Protein AF-A0A2E0S7Z7-F1 (afdb_monomer_lite)

Radius of gyration: 15.2 Å; chains: 1; bounding box: 40×38×44 Å

Structure (mmCIF, N/CA/C/O backbone):
data_AF-A0A2E0S7Z7-F1
#
_entry.id   AF-A0A2E0S7Z7-F1
#
loop_
_atom_site.group_PDB
_atom_site.id
_atom_site.type_symbol
_atom_site.label_atom_id
_atom_site.label_alt_id
_atom_site.label_comp_id
_atom_site.label_asym_id
_atom_site.label_entity_id
_atom_site.label_seq_id
_atom_site.pdbx_PDB_ins_code
_atom_site.Cartn_x
_atom_site.Cartn_y
_atom_site.Cartn_z
_atom_site.occupancy
_atom_site.B_iso_or_equiv
_atom_site.auth_seq_id
_atom_site.auth_comp_id
_atom_site.auth_asym_id
_atom_site.auth_atom_id
_atom_site.pdbx_PDB_model_num
ATOM 1 N N . GLN A 1 1 ? -19.897 5.487 21.371 1.00 51.28 1 GLN A N 1
ATOM 2 C CA . GLN A 1 1 ? -19.643 5.992 20.005 1.00 51.28 1 GLN A CA 1
ATOM 3 C C . GLN A 1 1 ? -19.695 4.803 19.059 1.00 51.28 1 GLN A C 1
ATOM 5 O O . GLN A 1 1 ? -19.060 3.801 19.361 1.00 51.28 1 GLN A O 1
ATOM 10 N N . GLN A 1 2 ? -20.486 4.872 17.987 1.00 66.56 2 GLN A N 1
ATOM 11 C CA . GLN A 1 2 ? -20.463 3.865 16.921 1.00 66.56 2 GLN A CA 1
ATOM 12 C C . GLN A 1 2 ? -19.318 4.238 15.973 1.00 66.56 2 GLN A C 1
ATOM 14 O O . GLN A 1 2 ? -19.378 5.277 15.322 1.00 66.56 2 GLN A O 1
ATOM 19 N N . GLY A 1 3 ? -18.234 3.464 15.992 1.00 74.56 3 GLY A N 1
ATOM 20 C CA . GLY A 1 3 ? -17.118 3.632 15.060 1.00 74.56 3 GLY A CA 1
ATOM 21 C C . GLY A 1 3 ? -17.353 2.853 13.768 1.00 74.56 3 GLY A C 1
ATOM 22 O O . GLY A 1 3 ? -18.178 1.941 13.737 1.00 74.56 3 GLY A O 1
ATOM 23 N N . ILE A 1 4 ? -16.597 3.183 12.720 1.00 79.44 4 ILE A N 1
ATOM 24 C CA . ILE A 1 4 ? -16.558 2.393 11.482 1.00 79.44 4 ILE A CA 1
ATOM 25 C C . ILE A 1 4 ? -16.101 0.978 11.842 1.00 79.44 4 ILE A C 1
ATOM 27 O O . ILE A 1 4 ? -14.998 0.819 12.362 1.00 79.44 4 ILE A O 1
ATOM 31 N N . SER A 1 5 ? -16.938 -0.032 11.611 1.00 90.06 5 SER A N 1
ATOM 32 C CA . SER A 1 5 ? -16.602 -1.436 11.879 1.00 90.06 5 SER A CA 1
ATOM 33 C C . SER A 1 5 ? -15.875 -2.101 10.714 1.00 90.06 5 SER A C 1
ATOM 35 O O . SER A 1 5 ? -15.132 -3.052 10.938 1.00 90.06 5 SER A O 1
ATOM 37 N N . HIS A 1 6 ? -16.092 -1.614 9.488 1.00 94.00 6 HIS A N 1
ATOM 38 C CA . HIS A 1 6 ? -15.611 -2.247 8.265 1.00 94.00 6 HIS A CA 1
ATOM 39 C C . HIS A 1 6 ? -15.550 -1.262 7.087 1.00 94.00 6 HIS A C 1
ATOM 41 O O . HIS A 1 6 ? -16.446 -0.431 6.935 1.00 94.00 6 HIS A O 1
ATOM 47 N N . VAL A 1 7 ? -14.515 -1.385 6.253 1.00 94.69 7 VAL A N 1
ATOM 48 C CA . VAL A 1 7 ? -14.282 -0.647 5.003 1.00 94.69 7 VAL A CA 1
ATOM 49 C C . VAL A 1 7 ? -13.661 -1.603 3.982 1.00 94.69 7 VAL A C 1
ATOM 51 O O . VAL A 1 7 ? -12.624 -2.215 4.242 1.00 94.69 7 VAL A O 1
ATOM 54 N N . ASP A 1 8 ? -14.271 -1.740 2.805 1.00 96.56 8 ASP A N 1
ATOM 55 C CA . ASP A 1 8 ? -13.701 -2.570 1.735 1.00 96.56 8 ASP A CA 1
ATOM 56 C C . ASP A 1 8 ? -12.553 -1.862 1.004 1.00 96.56 8 ASP A C 1
ATOM 58 O O . ASP A 1 8 ? -11.508 -2.470 0.783 1.00 96.56 8 ASP A O 1
ATOM 62 N N . LEU A 1 9 ? -12.732 -0.577 0.689 1.00 96.69 9 LEU A N 1
ATOM 63 C CA . LEU A 1 9 ? -11.746 0.259 0.011 1.00 96.69 9 LEU A CA 1
ATOM 64 C C . LEU A 1 9 ? -11.685 1.646 0.660 1.00 96.69 9 LEU A C 1
ATOM 66 O O . LEU A 1 9 ? -12.723 2.279 0.853 1.00 96.69 9 LEU A O 1
ATOM 70 N N . ALA A 1 10 ? -10.479 2.120 0.962 1.00 96.25 10 ALA A N 1
ATOM 71 C CA . ALA A 1 10 ? -10.213 3.515 1.303 1.00 96.25 10 ALA A CA 1
ATOM 72 C C . ALA A 1 10 ? -9.184 4.096 0.327 1.00 96.25 10 ALA A C 1
ATOM 74 O O . ALA A 1 10 ? -8.147 3.490 0.107 1.00 96.25 10 ALA A O 1
ATOM 75 N N . MET A 1 11 ? -9.452 5.258 -0.252 1.00 96.00 11 MET A N 1
ATOM 76 C CA . MET A 1 11 ? -8.511 5.941 -1.141 1.00 96.00 11 MET A CA 1
ATOM 77 C C . MET A 1 11 ? -8.163 7.281 -0.511 1.00 96.00 11 MET A C 1
ATOM 79 O O . MET A 1 11 ? -9.068 8.018 -0.103 1.00 96.00 11 MET A O 1
ATOM 83 N N . PHE A 1 12 ? -6.873 7.563 -0.382 1.00 92.12 12 PHE A N 1
ATOM 84 C CA . PHE A 1 12 ? -6.369 8.823 0.140 1.00 92.12 12 PHE A CA 1
ATOM 85 C C . PHE A 1 12 ? -5.756 9.618 -1.005 1.00 92.12 12 PHE A C 1
ATOM 87 O O . PHE A 1 12 ? -5.003 9.085 -1.810 1.00 92.12 12 PHE A O 1
ATOM 94 N N . ASP A 1 13 ? -6.142 10.884 -1.073 1.00 88.75 13 ASP A N 1
ATOM 95 C CA . ASP A 1 13 ? -5.587 11.870 -1.989 1.00 88.75 13 ASP A CA 1
ATOM 96 C C . ASP A 1 13 ? -5.495 13.171 -1.197 1.00 88.75 13 ASP A C 1
ATOM 98 O O . ASP A 1 13 ? -6.457 13.939 -1.089 1.00 88.75 13 ASP A O 1
ATOM 102 N N . ALA A 1 14 ? -4.392 13.318 -0.465 1.00 87.50 14 ALA A N 1
ATOM 103 C CA . ALA A 1 14 ? -4.203 14.426 0.457 1.00 87.50 14 ALA A CA 1
ATOM 104 C C . ALA A 1 14 ? -2.948 15.238 0.133 1.00 87.50 14 ALA A C 1
ATOM 106 O O . ALA A 1 14 ? -2.352 15.822 1.038 1.00 87.50 14 ALA A O 1
ATOM 107 N N . GLU A 1 15 ? -2.555 15.305 -1.143 1.00 83.12 15 GLU A N 1
ATOM 108 C CA . GLU A 1 15 ? -1.500 16.202 -1.644 1.00 83.12 15 GLU A CA 1
ATOM 109 C C . GLU A 1 15 ? -0.173 16.057 -0.859 1.00 83.12 15 GLU A C 1
ATOM 111 O O . GLU A 1 15 ? 0.521 17.034 -0.544 1.00 83.12 15 GLU A O 1
ATOM 116 N N . GLY A 1 16 ? 0.165 14.816 -0.483 1.00 79.50 16 GLY A N 1
ATOM 117 C CA . GLY A 1 16 ? 1.358 14.458 0.293 1.00 79.50 16 GLY A CA 1
ATOM 118 C C . GLY A 1 16 ? 1.165 14.315 1.809 1.00 79.50 16 GLY A C 1
ATOM 119 O O . GLY A 1 16 ? 2.145 14.094 2.523 1.00 79.50 16 GLY A O 1
ATOM 120 N N . TRP A 1 17 ? -0.066 14.408 2.320 1.00 88.31 17 TRP A N 1
ATOM 121 C CA . TRP A 1 17 ? -0.393 14.178 3.740 1.00 88.31 17 TRP A CA 1
ATOM 122 C C . TRP A 1 17 ? -0.803 12.736 4.060 1.00 88.31 17 TRP A C 1
ATOM 124 O O . TRP A 1 17 ? -1.100 12.403 5.207 1.00 88.31 17 TRP A O 1
ATOM 134 N N . ASP A 1 18 ? -0.776 11.859 3.071 1.00 91.50 18 ASP A N 1
ATOM 135 C CA . ASP A 1 18 ? -1.227 10.475 3.139 1.00 91.50 18 ASP A CA 1
ATOM 136 C C . ASP A 1 18 ? -0.559 9.673 4.261 1.00 91.50 18 ASP A C 1
ATOM 138 O O . ASP A 1 18 ? -1.231 8.969 5.015 1.00 91.50 18 ASP A O 1
ATOM 142 N N . LEU A 1 19 ? 0.750 9.845 4.478 1.00 90.44 19 LEU A N 1
ATOM 143 C CA . LEU A 1 19 ? 1.441 9.183 5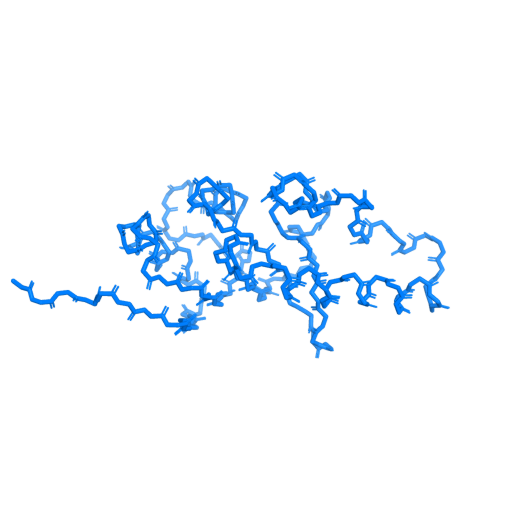.592 1.00 90.44 19 LEU A CA 1
ATOM 144 C C . LEU A 1 19 ? 0.916 9.637 6.967 1.00 90.44 19 LEU A C 1
ATOM 146 O O . LEU A 1 19 ? 0.872 8.835 7.899 1.00 90.44 19 LEU A O 1
ATOM 150 N N . ALA A 1 20 ? 0.471 10.890 7.098 1.00 90.88 20 ALA A N 1
ATOM 151 C CA . ALA A 1 20 ? -0.163 11.386 8.320 1.00 90.88 20 ALA A CA 1
ATOM 152 C C . ALA A 1 20 ? -1.561 10.799 8.519 1.00 90.88 20 ALA A C 1
ATOM 154 O O . ALA A 1 20 ? -1.944 10.485 9.646 1.00 90.88 20 ALA A O 1
ATOM 155 N N . ILE A 1 21 ? -2.304 10.599 7.428 1.00 93.25 21 ILE A N 1
ATOM 156 C CA . ILE A 1 21 ? -3.591 9.900 7.457 1.00 93.25 21 ILE A CA 1
ATOM 157 C C . ILE A 1 21 ? -3.380 8.457 7.924 1.00 93.25 21 ILE A C 1
ATOM 159 O O . ILE A 1 21 ? -4.049 8.013 8.856 1.00 93.25 21 ILE A O 1
ATOM 163 N N . LEU A 1 22 ? -2.393 7.746 7.369 1.00 93.69 22 LEU A N 1
ATOM 164 C CA . LEU A 1 22 ? -2.040 6.388 7.798 1.00 93.69 22 LEU A CA 1
ATOM 165 C C . LEU A 1 22 ? -1.602 6.326 9.271 1.00 93.69 22 LEU A C 1
ATOM 167 O O . LEU A 1 22 ? -1.880 5.347 9.974 1.00 93.69 22 LEU A O 1
ATOM 171 N N . ASP A 1 23 ? -0.914 7.354 9.770 1.00 92.62 23 ASP A N 1
ATOM 172 C CA . ASP A 1 23 ? -0.597 7.490 11.194 1.00 92.62 23 ASP A CA 1
ATOM 173 C C . ASP A 1 23 ? -1.855 7.664 12.052 1.00 92.62 23 ASP A C 1
ATOM 175 O O . ASP A 1 23 ? -2.101 6.857 12.951 1.00 92.62 23 ASP A O 1
ATOM 179 N N . GLY A 1 24 ? -2.728 8.611 11.701 1.00 93.19 24 GLY A N 1
ATOM 180 C CA . GLY A 1 24 ? -4.009 8.820 12.381 1.00 93.19 24 GLY A CA 1
ATOM 181 C C . GLY A 1 24 ? -4.936 7.598 12.337 1.00 93.19 24 GLY A C 1
ATOM 182 O O . GLY A 1 24 ? -5.692 7.347 13.276 1.00 93.19 24 GLY A O 1
ATOM 183 N N . MET A 1 25 ? -4.836 6.780 11.289 1.00 94.25 25 MET A N 1
ATOM 184 C CA . MET A 1 25 ? -5.604 5.547 11.113 1.00 94.25 25 MET A CA 1
ATOM 185 C C . MET A 1 25 ? -5.006 4.327 11.825 1.00 94.25 25 MET A C 1
ATOM 187 O O . MET A 1 25 ? -5.468 3.209 11.594 1.00 94.25 25 MET A O 1
ATOM 191 N N . ASN A 1 26 ? -4.018 4.495 12.713 1.00 93.00 26 ASN A N 1
ATOM 192 C CA . ASN A 1 26 ? -3.309 3.369 13.324 1.00 93.00 26 ASN A CA 1
ATOM 193 C C . ASN A 1 26 ? -4.219 2.304 13.938 1.00 93.00 26 ASN A C 1
ATOM 195 O O . ASN A 1 26 ? -4.037 1.124 13.653 1.00 93.00 26 ASN A O 1
ATOM 199 N N . ASN A 1 27 ? -5.204 2.707 14.739 1.00 95.12 27 ASN A N 1
ATOM 200 C CA . ASN A 1 27 ? -6.103 1.751 15.386 1.00 95.12 27 ASN A CA 1
ATOM 201 C C . ASN A 1 27 ? -7.009 1.064 14.358 1.00 95.12 27 ASN A C 1
ATOM 203 O O . ASN A 1 27 ? -7.155 -0.151 14.385 1.00 95.12 27 ASN A O 1
ATOM 207 N N . THR A 1 28 ? -7.544 1.815 13.392 1.00 95.69 28 THR A N 1
ATOM 208 C CA . THR A 1 28 ? -8.377 1.271 12.309 1.00 95.69 28 THR A CA 1
ATOM 209 C C . THR A 1 28 ? -7.627 0.215 11.491 1.00 95.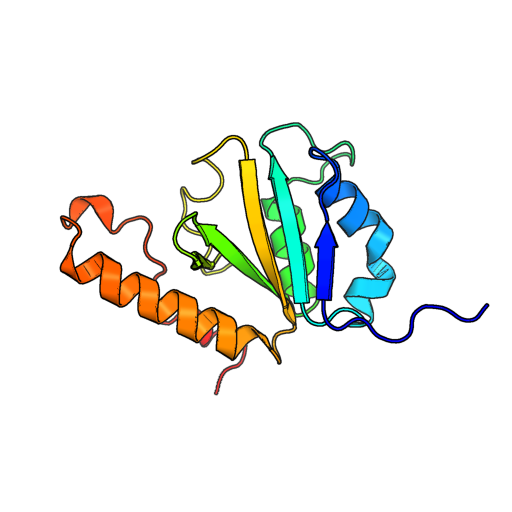69 28 THR A C 1
ATOM 211 O O . THR A 1 28 ? -8.173 -0.852 11.208 1.00 95.69 28 THR A O 1
ATOM 214 N N . LEU A 1 29 ? -6.367 0.492 11.139 1.00 95.88 29 LEU A N 1
ATOM 215 C CA . LEU A 1 29 ? -5.519 -0.422 10.376 1.00 95.88 29 LEU A CA 1
ATOM 216 C C . LEU A 1 29 ? -5.087 -1.631 11.213 1.00 95.88 29 LEU A C 1
ATOM 218 O O . LEU A 1 29 ? -5.136 -2.751 10.707 1.00 95.88 29 LEU A O 1
ATOM 222 N N . ALA A 1 30 ? -4.715 -1.428 12.482 1.00 96.12 30 ALA A N 1
ATOM 223 C CA . ALA A 1 30 ? -4.309 -2.500 13.394 1.00 96.12 30 ALA A CA 1
ATOM 224 C C . ALA A 1 30 ? -5.451 -3.463 13.730 1.00 96.12 30 ALA A C 1
ATOM 226 O O . ALA A 1 30 ? -5.237 -4.663 13.876 1.00 96.12 30 ALA A O 1
ATOM 227 N N . GLU A 1 31 ? -6.675 -2.952 13.783 1.00 95.88 31 GLU A N 1
ATOM 228 C CA . GLU A 1 31 ? -7.885 -3.755 13.925 1.00 95.88 31 GLU A CA 1
ATOM 229 C C . GLU A 1 31 ? -8.369 -4.363 12.598 1.00 95.88 31 GLU A C 1
ATOM 231 O O . GLU A 1 31 ? -9.436 -4.971 12.556 1.00 95.88 31 GLU A O 1
ATOM 236 N N . ARG A 1 32 ? -7.592 -4.217 11.513 1.00 95.56 32 ARG A N 1
ATOM 237 C CA . ARG A 1 32 ? -7.860 -4.806 10.189 1.00 95.56 32 ARG A CA 1
ATOM 238 C C . ARG A 1 32 ? -9.239 -4.429 9.633 1.00 95.56 32 ARG A C 1
ATOM 240 O O . ARG A 1 32 ? -9.874 -5.218 8.939 1.00 95.56 32 ARG A O 1
ATOM 247 N N . ARG A 1 33 ? -9.710 -3.212 9.931 1.00 96.06 33 ARG A N 1
ATOM 248 C CA . ARG A 1 33 ? -11.040 -2.732 9.515 1.00 96.06 33 ARG A CA 1
ATOM 249 C C . ARG A 1 33 ? -11.089 -2.270 8.057 1.00 96.06 33 ARG A C 1
ATOM 251 O O . ARG A 1 33 ? -12.179 -2.039 7.553 1.00 96.06 33 ARG A O 1
ATOM 258 N N . VAL A 1 34 ? -9.941 -2.108 7.397 1.00 97.38 34 VAL A N 1
ATOM 259 C CA . VAL A 1 34 ? -9.828 -1.694 5.990 1.00 97.38 34 VAL A CA 1
ATOM 260 C C . VAL A 1 34 ? -9.217 -2.846 5.202 1.00 97.38 34 VAL A C 1
ATOM 262 O O . VAL A 1 34 ? -8.116 -3.275 5.527 1.00 97.38 34 VAL A O 1
ATOM 265 N N . LYS A 1 35 ? -9.909 -3.377 4.189 1.00 97.19 35 LYS A N 1
ATOM 266 C CA . LYS A 1 35 ? -9.382 -4.508 3.398 1.00 97.19 35 LYS A CA 1
ATOM 267 C C . LYS A 1 35 ? -8.330 -4.074 2.394 1.00 97.19 35 LYS A C 1
ATOM 269 O O . LYS A 1 35 ? -7.283 -4.710 2.306 1.00 97.19 35 LYS A O 1
ATOM 274 N N . VAL A 1 36 ? -8.632 -3.021 1.644 1.00 97.50 36 VAL A N 1
ATOM 275 C CA . VAL A 1 36 ? -7.755 -2.437 0.634 1.00 97.50 36 VAL A CA 1
ATOM 276 C C . VAL A 1 36 ? -7.710 -0.938 0.861 1.00 97.50 36 VAL A C 1
ATOM 278 O O . VAL A 1 36 ? -8.733 -0.320 1.161 1.00 97.50 36 VAL A O 1
ATOM 281 N N . PHE A 1 37 ? -6.536 -0.344 0.724 1.00 97.44 37 PHE A N 1
ATOM 282 C CA . PHE A 1 37 ? -6.437 1.096 0.616 1.00 97.44 37 PHE A CA 1
ATOM 283 C C . PHE A 1 37 ? -5.359 1.528 -0.357 1.00 97.44 37 PHE A C 1
ATOM 285 O O . PHE A 1 37 ? -4.377 0.819 -0.564 1.00 97.44 37 PHE A O 1
ATOM 292 N N . GLU A 1 38 ? -5.563 2.701 -0.928 1.00 96.69 38 GLU A N 1
ATOM 293 C CA . GLU A 1 38 ? -4.638 3.357 -1.836 1.00 96.69 38 GLU A CA 1
ATOM 294 C C . GLU A 1 38 ? -4.204 4.691 -1.238 1.00 96.69 38 GLU A C 1
ATOM 296 O O . GLU A 1 38 ? -4.999 5.366 -0.576 1.00 96.69 38 GLU A O 1
ATOM 301 N N . PHE A 1 39 ? -2.933 5.031 -1.418 1.00 94.44 39 PHE A N 1
ATOM 302 C CA . PHE A 1 39 ? -2.366 6.283 -0.946 1.00 94.44 39 PHE A CA 1
ATOM 303 C C . PHE A 1 39 ? -1.200 6.725 -1.819 1.00 94.44 39 PHE A C 1
ATOM 305 O O . PHE A 1 39 ? -0.478 5.900 -2.384 1.00 94.44 39 PHE A O 1
ATOM 312 N N . GLU A 1 40 ? -0.973 8.027 -1.869 1.00 90.12 40 GLU A N 1
ATOM 313 C CA . GLU A 1 40 ? 0.157 8.610 -2.566 1.00 90.12 40 GLU A CA 1
ATOM 314 C C . GLU A 1 40 ? 1.359 8.749 -1.621 1.00 90.12 40 GLU A C 1
ATOM 316 O O . GLU A 1 40 ? 1.293 9.324 -0.531 1.00 90.12 40 GLU A O 1
ATOM 321 N N . SER A 1 41 ? 2.515 8.246 -2.043 1.00 84.19 41 SER A N 1
ATOM 322 C CA . SER A 1 41 ? 3.791 8.601 -1.439 1.00 84.19 41 SER A CA 1
ATOM 323 C C . SER A 1 41 ? 4.445 9.700 -2.252 1.00 84.19 41 SER A C 1
ATOM 325 O O . SER A 1 41 ? 4.700 9.533 -3.444 1.00 84.19 41 SER A O 1
ATOM 327 N N . THR A 1 42 ? 4.839 10.775 -1.576 1.00 77.94 42 THR A N 1
ATOM 328 C CA . THR A 1 42 ? 5.637 11.836 -2.190 1.00 77.94 42 THR A CA 1
ATOM 329 C C . THR A 1 42 ? 7.036 11.880 -1.587 1.00 77.94 42 THR A C 1
ATOM 331 O O . THR A 1 42 ? 7.250 11.465 -0.448 1.00 77.94 42 THR A O 1
ATOM 334 N N . ALA A 1 43 ? 8.005 12.403 -2.338 1.00 64.62 43 ALA A N 1
ATOM 335 C CA . ALA A 1 43 ? 9.348 12.678 -1.821 1.00 64.62 43 ALA A CA 1
ATOM 336 C C . ALA A 1 43 ? 9.376 13.857 -0.825 1.00 64.62 43 ALA A C 1
ATOM 338 O O . ALA A 1 43 ? 10.416 14.141 -0.224 1.00 64.62 43 ALA A O 1
ATOM 339 N N . LYS A 1 44 ? 8.252 14.571 -0.653 1.00 66.19 44 LYS A N 1
ATOM 340 C CA . LYS A 1 44 ? 8.140 15.639 0.342 1.00 66.19 44 LYS A CA 1
ATOM 341 C C . LYS A 1 44 ? 8.236 15.029 1.738 1.00 66.19 44 LYS A C 1
ATOM 343 O O . LYS A 1 44 ? 7.787 13.914 1.993 1.00 66.19 44 LYS A O 1
ATOM 348 N N . LEU A 1 45 ? 8.847 15.779 2.653 1.00 60.78 45 LEU A N 1
ATOM 349 C CA . LEU A 1 45 ? 8.951 15.372 4.049 1.00 60.78 45 LEU A CA 1
ATOM 350 C C . LEU A 1 45 ? 7.548 15.115 4.600 1.00 60.78 45 LEU A C 1
ATOM 352 O O . LEU A 1 45 ? 6.699 16.006 4.568 1.00 60.78 45 LEU A O 1
ATOM 356 N N . SER A 1 46 ? 7.335 13.910 5.129 1.00 71.06 46 SER A N 1
ATOM 357 C CA . SER A 1 46 ? 6.139 13.618 5.907 1.00 71.06 46 SER A CA 1
ATOM 358 C C . SER A 1 46 ? 6.013 14.648 7.030 1.00 71.06 46 SER A C 1
ATOM 360 O O . SER A 1 46 ? 6.998 14.913 7.731 1.00 71.06 46 SER A O 1
ATOM 362 N N . PRO A 1 47 ? 4.817 15.208 7.256 1.00 76.31 47 PRO A N 1
ATOM 363 C CA . PRO A 1 47 ? 4.579 16.100 8.385 1.00 76.31 47 PRO A CA 1
ATOM 364 C C . PRO A 1 47 ? 4.667 15.353 9.727 1.00 76.31 47 PRO A C 1
ATOM 366 O O . PRO A 1 47 ? 4.718 15.989 10.778 1.00 76.31 47 PRO A O 1
ATOM 369 N N . VAL A 1 48 ? 4.701 14.013 9.712 1.00 79.44 48 VAL A N 1
ATOM 370 C CA . VAL A 1 48 ? 4.892 13.173 10.897 1.00 79.44 48 VAL A CA 1
ATOM 371 C C . VAL A 1 48 ? 6.393 12.962 11.147 1.00 79.44 48 VAL A C 1
ATOM 373 O O . VAL A 1 48 ? 7.067 12.312 10.338 1.00 79.44 48 VAL A O 1
ATOM 376 N N . PRO A 1 49 ? 6.946 13.452 12.276 1.00 81.56 49 PRO A N 1
ATOM 377 C CA . PRO A 1 49 ? 8.370 13.335 12.572 1.00 81.56 49 PRO A CA 1
ATOM 378 C C . PRO A 1 49 ? 8.874 11.888 12.541 1.00 81.56 49 PRO A C 1
ATOM 380 O O . PRO A 1 49 ? 8.409 11.021 13.280 1.00 81.56 49 PRO A O 1
ATOM 383 N N . GLY A 1 50 ? 9.873 11.635 11.694 1.00 81.94 50 GLY A N 1
ATOM 384 C CA . GLY A 1 50 ? 10.512 10.326 11.572 1.00 81.94 50 GLY A CA 1
ATOM 385 C C . GLY A 1 50 ? 9.663 9.260 10.877 1.00 81.94 50 GLY A C 1
ATOM 386 O O . GLY A 1 50 ? 10.015 8.087 10.968 1.00 81.94 50 GLY A O 1
ATOM 387 N N . MET A 1 51 ? 8.564 9.616 10.212 1.00 82.69 51 MET A N 1
ATOM 388 C CA . MET A 1 51 ? 7.826 8.693 9.352 1.00 82.69 51 MET A CA 1
ATOM 389 C C . MET A 1 51 ? 8.212 8.923 7.892 1.00 82.69 51 MET A C 1
ATOM 391 O O . MET A 1 51 ? 7.798 9.903 7.291 1.00 82.69 51 MET A O 1
ATOM 395 N N . ASP A 1 52 ? 8.997 8.014 7.324 1.00 85.94 52 ASP A N 1
ATOM 396 C CA . ASP A 1 52 ? 9.240 7.929 5.883 1.00 85.94 52 ASP A CA 1
ATOM 397 C C . ASP A 1 52 ? 8.443 6.764 5.271 1.00 85.94 52 ASP A C 1
ATOM 399 O O . ASP A 1 52 ? 7.821 5.966 5.987 1.00 85.94 52 ASP A O 1
ATOM 403 N N . LEU A 1 53 ? 8.451 6.671 3.937 1.00 86.06 53 LEU A N 1
ATOM 404 C CA . LEU A 1 53 ? 7.762 5.606 3.211 1.00 86.06 53 LEU A CA 1
ATOM 405 C C . LEU A 1 53 ? 8.235 4.214 3.654 1.00 86.06 53 LEU A C 1
ATOM 407 O O . LEU A 1 53 ? 7.409 3.331 3.873 1.00 86.06 53 LEU A O 1
ATOM 411 N N . GLU A 1 54 ? 9.545 4.002 3.823 1.00 84.69 54 GLU A N 1
ATOM 412 C CA . GLU A 1 54 ? 10.077 2.697 4.234 1.00 84.69 54 GLU A CA 1
ATOM 413 C C . GLU A 1 54 ? 9.509 2.283 5.597 1.00 84.69 54 GLU A C 1
ATOM 415 O O . GLU A 1 54 ? 9.029 1.159 5.772 1.00 84.69 54 GLU A O 1
ATOM 420 N N . ARG A 1 55 ? 9.506 3.196 6.569 1.00 86.69 55 ARG A N 1
ATOM 421 C CA . ARG A 1 55 ? 8.979 2.953 7.909 1.00 86.69 55 ARG A CA 1
ATOM 422 C C . ARG A 1 55 ? 7.467 2.740 7.892 1.00 86.69 55 ARG A C 1
ATOM 424 O O . ARG A 1 55 ? 6.990 1.864 8.620 1.00 86.69 55 ARG A O 1
ATOM 431 N N . ALA A 1 56 ? 6.729 3.482 7.067 1.00 90.25 56 ALA A N 1
ATOM 432 C CA . ALA A 1 56 ? 5.298 3.270 6.864 1.00 90.25 56 ALA A CA 1
ATOM 433 C C . ALA A 1 56 ? 5.026 1.867 6.295 1.00 90.25 56 ALA A C 1
ATOM 435 O O . ALA A 1 56 ? 4.264 1.105 6.887 1.00 90.25 56 ALA A O 1
ATOM 436 N N . LEU A 1 57 ? 5.733 1.467 5.237 1.00 90.31 57 LEU A N 1
ATOM 437 C CA . LEU A 1 57 ? 5.610 0.144 4.617 1.00 90.31 57 LEU A CA 1
ATOM 438 C C . LEU A 1 57 ? 5.985 -0.994 5.572 1.00 90.31 57 LEU A C 1
ATOM 440 O O . LEU A 1 57 ? 5.285 -2.005 5.631 1.00 90.31 57 LEU A O 1
ATOM 444 N N . MET A 1 58 ? 7.040 -0.832 6.376 1.00 88.44 58 MET A N 1
ATOM 445 C CA . MET A 1 58 ? 7.382 -1.804 7.422 1.00 88.44 58 MET A CA 1
ATOM 446 C C . MET A 1 58 ? 6.291 -1.909 8.491 1.00 88.44 58 MET A C 1
ATOM 448 O O . MET A 1 58 ? 6.011 -3.000 8.988 1.00 88.44 58 MET A O 1
ATOM 452 N N . ARG A 1 59 ? 5.678 -0.785 8.883 1.00 91.62 59 ARG A N 1
ATOM 453 C CA . ARG A 1 59 ? 4.560 -0.788 9.832 1.00 91.62 59 ARG A CA 1
ATOM 454 C C . ARG A 1 59 ? 3.355 -1.513 9.240 1.00 91.62 59 ARG A C 1
ATOM 456 O O . ARG A 1 59 ? 2.843 -2.404 9.906 1.00 91.62 59 ARG A O 1
ATOM 463 N N . LEU A 1 60 ? 2.956 -1.191 8.014 1.00 94.06 60 LEU A N 1
ATOM 464 C CA . LEU A 1 60 ? 1.840 -1.838 7.320 1.00 94.06 60 LEU A CA 1
ATOM 465 C C . LEU A 1 60 ? 2.058 -3.347 7.163 1.00 94.06 60 LEU A C 1
ATOM 467 O O . LEU A 1 60 ? 1.161 -4.127 7.477 1.00 94.06 60 LEU A O 1
ATOM 471 N N . HIS A 1 61 ? 3.277 -3.765 6.815 1.00 91.44 61 HIS A N 1
ATOM 472 C CA . HIS A 1 61 ? 3.654 -5.177 6.783 1.00 91.44 61 HIS A CA 1
ATOM 473 C C . HIS A 1 61 ? 3.419 -5.875 8.131 1.00 91.44 61 HIS A C 1
ATOM 475 O O . HIS A 1 61 ? 2.774 -6.919 8.184 1.00 91.44 61 HIS A O 1
ATOM 481 N N . ARG A 1 62 ? 3.853 -5.269 9.246 1.00 91.69 62 ARG A N 1
ATOM 482 C CA . ARG A 1 62 ? 3.608 -5.817 10.596 1.00 91.69 62 ARG A CA 1
ATOM 483 C C . ARG A 1 62 ? 2.129 -5.872 10.980 1.00 91.69 62 ARG A C 1
ATOM 485 O O . ARG A 1 62 ? 1.767 -6.683 11.823 1.00 91.69 62 ARG A O 1
ATOM 492 N N . LEU A 1 63 ? 1.293 -5.018 10.392 1.00 94.44 63 LEU A N 1
ATOM 493 C CA . LEU A 1 63 ? -0.159 -5.031 10.588 1.00 94.44 63 LEU A CA 1
ATOM 494 C C . LEU A 1 63 ? -0.878 -6.049 9.682 1.00 94.44 63 LEU A C 1
ATOM 496 O O . LEU A 1 63 ? -2.102 -6.142 9.732 1.00 94.44 63 LEU A O 1
ATOM 500 N N . GLY A 1 64 ? -0.144 -6.818 8.870 1.00 93.56 64 GLY A N 1
ATOM 501 C CA . GLY A 1 64 ? -0.718 -7.820 7.974 1.00 93.56 64 GLY A CA 1
ATOM 502 C C . GLY A 1 64 ? -1.220 -7.243 6.653 1.00 93.56 64 GLY A C 1
ATOM 503 O O . GLY A 1 64 ? -2.188 -7.761 6.100 1.00 93.56 64 GLY A O 1
ATOM 504 N N . TYR A 1 65 ? -0.585 -6.181 6.151 1.00 94.69 65 TYR A N 1
ATOM 505 C CA . TYR A 1 65 ? -0.826 -5.659 4.806 1.00 94.69 65 TYR A CA 1
ATOM 506 C C . TYR A 1 65 ? 0.360 -5.947 3.883 1.00 94.69 65 TYR A C 1
ATOM 508 O O . TYR A 1 65 ? 1.520 -5.770 4.259 1.00 94.69 65 TYR A O 1
ATOM 516 N N . ALA A 1 66 ? 0.063 -6.351 2.654 1.00 93.12 66 ALA A N 1
ATOM 517 C CA . ALA A 1 66 ? 1.010 -6.359 1.548 1.00 93.12 66 ALA A CA 1
ATOM 518 C C . ALA A 1 66 ? 0.740 -5.132 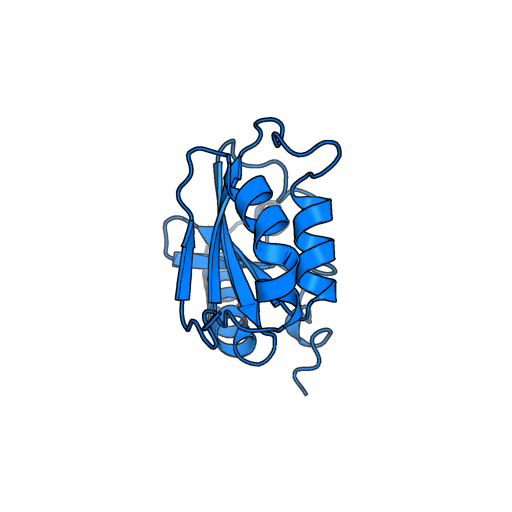0.675 1.00 93.12 66 ALA A C 1
ATOM 520 O O . ALA A 1 66 ? -0.408 -4.878 0.310 1.00 93.12 66 ALA A O 1
ATOM 521 N N . CYS A 1 67 ? 1.786 -4.374 0.361 1.00 93.25 67 CYS A N 1
ATOM 522 C CA . CYS A 1 67 ? 1.692 -3.152 -0.426 1.00 93.25 67 CYS A CA 1
ATOM 523 C C . CYS A 1 67 ? 2.422 -3.287 -1.757 1.00 93.25 67 CYS A C 1
ATOM 525 O O . CYS A 1 67 ? 3.437 -3.985 -1.852 1.00 93.25 67 CYS A O 1
ATOM 527 N N . PHE A 1 68 ? 1.928 -2.561 -2.752 1.00 92.06 68 PHE A N 1
ATOM 528 C CA . PHE A 1 68 ? 2.402 -2.568 -4.123 1.00 92.06 68 PHE A CA 1
ATOM 529 C C . PHE A 1 68 ? 2.449 -1.138 -4.657 1.00 92.06 68 PHE A C 1
ATOM 531 O O . PHE A 1 68 ? 1.527 -0.369 -4.411 1.00 92.06 68 PHE A O 1
ATOM 538 N N . PHE A 1 69 ? 3.502 -0.791 -5.389 1.00 89.62 69 PHE A N 1
ATOM 539 C CA . PHE A 1 69 ? 3.529 0.383 -6.250 1.00 89.62 69 PHE A CA 1
ATOM 540 C C . PHE A 1 69 ? 2.608 0.161 -7.436 1.00 89.62 69 PHE A C 1
ATOM 542 O O . PHE A 1 69 ? 2.665 -0.903 -8.055 1.00 89.62 69 PHE A O 1
ATOM 549 N N . GLU A 1 70 ? 1.817 1.170 -7.759 1.00 89.06 70 GLU A N 1
ATOM 550 C CA . GLU A 1 70 ? 0.995 1.207 -8.958 1.00 89.06 70 GLU A CA 1
ATOM 551 C C . GLU A 1 70 ? 1.687 2.015 -10.061 1.00 89.06 70 GLU A C 1
ATOM 553 O O . GLU A 1 70 ? 2.259 3.079 -9.824 1.00 89.06 70 GLU A O 1
ATOM 558 N N . TYR A 1 71 ? 1.644 1.489 -11.283 1.00 83.00 71 TYR A N 1
ATOM 559 C CA . TYR A 1 71 ? 2.134 2.156 -12.484 1.00 83.00 71 TYR A CA 1
ATOM 560 C C . TYR A 1 71 ? 0.978 2.581 -13.392 1.00 83.00 71 TYR A C 1
ATOM 562 O O . TYR A 1 71 ? -0.075 1.951 -13.412 1.00 83.00 71 TYR A O 1
ATOM 570 N N . ASP A 1 72 ? 1.230 3.576 -14.248 1.00 80.31 72 ASP A N 1
ATOM 571 C CA . ASP A 1 72 ? 0.248 4.198 -15.158 1.00 80.31 72 ASP A CA 1
ATOM 572 C C . ASP A 1 72 ? -0.483 3.214 -16.102 1.00 80.31 72 ASP A C 1
ATOM 574 O O . ASP A 1 72 ? -1.521 3.533 -16.675 1.00 80.31 72 ASP A O 1
ATOM 578 N N . ASN A 1 73 ? 0.061 2.011 -16.302 1.00 79.38 73 ASN A N 1
ATOM 579 C CA . ASN A 1 73 ? -0.530 0.946 -17.116 1.00 79.38 73 ASN A CA 1
ATOM 580 C C . ASN A 1 73 ? -1.352 -0.073 -16.299 1.00 79.38 73 ASN A C 1
ATOM 582 O O . ASN A 1 73 ? -1.679 -1.138 -16.824 1.00 79.38 73 ASN A O 1
ATOM 586 N N . GLY A 1 74 ? -1.644 0.219 -15.028 1.00 83.31 74 GLY A N 1
ATOM 587 C CA . GLY A 1 74 ? -2.326 -0.682 -14.096 1.00 83.31 74 GLY A CA 1
ATOM 588 C C . GLY A 1 74 ? -1.444 -1.818 -13.576 1.00 83.31 74 GLY A C 1
ATOM 589 O O . GLY A 1 74 ? -1.947 -2.750 -12.946 1.00 83.31 74 GLY A O 1
ATOM 590 N N . CYS A 1 75 ? -0.135 -1.783 -13.850 1.00 85.62 75 CYS A N 1
ATOM 591 C CA . CYS A 1 75 ? 0.780 -2.765 -13.294 1.00 85.62 75 CYS A CA 1
ATOM 592 C C . CYS A 1 75 ? 1.100 -2.496 -11.837 1.00 85.62 75 CYS A C 1
ATOM 594 O O . CYS A 1 75 ? 1.193 -1.350 -11.408 1.00 85.62 75 CYS A O 1
ATOM 596 N N . LEU A 1 76 ? 1.357 -3.583 -11.114 1.00 87.81 76 LEU A N 1
ATOM 597 C CA . LEU A 1 76 ? 1.746 -3.546 -9.717 1.00 87.81 76 LEU A CA 1
ATOM 598 C C . LEU A 1 76 ? 3.157 -4.099 -9.532 1.00 87.81 76 LEU A C 1
ATOM 600 O O . LEU A 1 76 ? 3.514 -5.105 -10.143 1.00 87.81 76 LEU A O 1
ATOM 604 N N . ALA A 1 77 ? 3.950 -3.468 -8.669 1.00 84.50 77 ALA A N 1
ATOM 605 C CA . ALA A 1 77 ? 5.204 -4.033 -8.174 1.00 84.50 77 ALA A CA 1
ATOM 606 C C . ALA A 1 77 ? 5.214 -4.062 -6.644 1.00 84.50 77 ALA A C 1
ATOM 608 O O . ALA A 1 77 ? 4.790 -3.097 -6.022 1.00 84.50 77 ALA A O 1
ATOM 609 N N . PRO A 1 78 ? 5.738 -5.109 -5.996 1.00 87.06 78 PRO A N 1
ATOM 610 C CA . PRO A 1 78 ? 5.794 -5.188 -4.542 1.00 87.06 78 PRO A CA 1
ATOM 611 C C . PRO A 1 78 ? 6.557 -4.013 -3.921 1.00 87.06 78 PRO A C 1
ATOM 613 O O . PRO A 1 78 ? 7.678 -3.702 -4.318 1.00 87.06 78 PRO A O 1
ATOM 616 N N . ALA A 1 79 ? 5.963 -3.396 -2.905 1.00 86.81 79 ALA A N 1
ATOM 617 C CA . ALA A 1 79 ? 6.559 -2.316 -2.122 1.00 86.81 79 ALA A CA 1
ATOM 618 C C . ALA A 1 79 ? 6.966 -2.776 -0.710 1.00 86.81 79 ALA A C 1
ATOM 620 O O . ALA A 1 79 ? 7.806 -2.163 -0.059 1.00 86.81 79 ALA A O 1
ATOM 621 N N . SER A 1 80 ? 6.408 -3.875 -0.204 1.00 77.62 80 SER A N 1
ATOM 622 C CA . SER A 1 80 ? 6.753 -4.397 1.124 1.00 77.62 80 SER A CA 1
ATOM 623 C C . SER A 1 80 ? 8.021 -5.263 1.099 1.00 77.62 80 SER A C 1
ATOM 625 O O . SER A 1 80 ? 8.277 -6.000 0.145 1.00 77.62 80 SER A O 1
ATOM 627 N N . LYS A 1 81 ? 8.821 -5.227 2.178 1.00 70.00 81 LYS A N 1
ATOM 628 C CA . LYS A 1 81 ? 9.915 -6.199 2.386 1.00 70.00 81 LYS A CA 1
ATOM 629 C C . LYS A 1 81 ? 9.359 -7.639 2.430 1.00 70.00 81 LYS A C 1
ATOM 631 O O . LYS A 1 81 ? 8.223 -7.813 2.867 1.00 70.00 81 LYS A O 1
ATOM 636 N N . PRO A 1 82 ? 10.139 -8.647 1.987 1.00 67.88 82 PRO A N 1
ATOM 637 C CA . PRO A 1 82 ? 11.528 -8.561 1.501 1.00 67.88 82 PRO A CA 1
ATOM 638 C C . PRO A 1 82 ? 11.664 -8.078 0.045 1.00 67.88 82 PRO A C 1
ATOM 640 O O . PRO A 1 82 ? 12.766 -8.043 -0.498 1.00 67.88 82 PRO A O 1
ATOM 643 N N . CYS A 1 83 ? 10.556 -7.693 -0.580 1.00 71.81 83 CYS A N 1
ATOM 644 C CA . CYS A 1 83 ? 10.433 -7.547 -2.025 1.00 71.81 83 CYS A CA 1
ATOM 645 C C . CYS A 1 83 ? 10.536 -6.122 -2.537 1.00 71.81 83 CYS A C 1
ATOM 647 O O . CYS A 1 83 ? 10.494 -5.931 -3.748 1.00 71.81 83 CYS A O 1
ATOM 649 N N . LEU A 1 84 ? 10.718 -5.155 -1.634 1.00 70.00 84 LEU A N 1
ATOM 650 C CA . LEU A 1 84 ? 11.009 -3.771 -1.974 1.00 70.00 84 LEU A CA 1
ATOM 651 C C . LEU A 1 84 ? 12.256 -3.723 -2.880 1.00 70.00 84 LEU A C 1
ATOM 653 O O . LEU A 1 84 ? 13.352 -4.064 -2.415 1.00 70.00 84 LEU A O 1
ATOM 657 N N . PRO A 1 85 ? 12.129 -3.316 -4.157 1.00 64.25 85 PRO A N 1
ATOM 658 C CA . PRO A 1 85 ? 13.282 -3.197 -5.031 1.00 64.25 85 PRO A CA 1
ATOM 659 C C . PRO A 1 85 ? 14.255 -2.164 -4.443 1.00 64.25 85 PRO A C 1
ATOM 661 O O . PRO A 1 85 ? 13.801 -1.105 -4.000 1.00 64.25 85 PRO A O 1
ATOM 664 N N . PRO A 1 86 ? 15.581 -2.402 -4.472 1.00 58.81 86 PRO A N 1
ATOM 665 C CA . PRO A 1 86 ? 16.577 -1.505 -3.870 1.00 58.81 86 PRO A CA 1
ATOM 666 C C . PRO A 1 86 ? 16.487 -0.046 -4.343 1.00 58.81 86 PRO A C 1
ATOM 668 O O . PRO A 1 86 ? 16.967 0.858 -3.666 1.00 58.81 86 PRO A O 1
ATOM 671 N N . HIS A 1 87 ? 15.873 0.179 -5.506 1.00 56.12 87 HIS A N 1
ATOM 672 C CA . HIS A 1 87 ? 15.732 1.483 -6.141 1.00 56.12 87 HIS A CA 1
ATOM 673 C C . HIS A 1 87 ? 14.281 1.998 -6.200 1.00 56.12 87 HIS A C 1
ATOM 675 O O . HIS A 1 87 ? 14.062 3.114 -6.665 1.00 56.12 87 HIS A O 1
ATOM 681 N N . ALA A 1 88 ? 13.282 1.227 -5.750 1.00 55.62 88 ALA A N 1
ATOM 682 C CA . ALA A 1 88 ? 11.872 1.598 -5.924 1.00 55.62 88 ALA A CA 1
ATOM 683 C C . ALA A 1 88 ? 11.465 2.836 -5.115 1.00 55.62 88 ALA A C 1
ATOM 685 O O . ALA A 1 88 ? 10.628 3.611 -5.563 1.00 55.62 88 ALA A O 1
ATOM 686 N N . ALA A 1 89 ? 12.119 3.078 -3.978 1.00 50.19 89 ALA A N 1
ATOM 687 C CA . ALA A 1 89 ? 11.877 4.261 -3.157 1.00 50.19 89 ALA A CA 1
ATOM 688 C C . ALA A 1 89 ? 12.356 5.585 -3.798 1.00 50.19 89 ALA A C 1
ATOM 690 O O . ALA A 1 89 ? 12.116 6.643 -3.228 1.00 50.19 89 ALA A O 1
ATOM 691 N N . PHE A 1 90 ? 13.034 5.553 -4.956 1.00 51.28 90 PHE A N 1
ATOM 692 C CA . PHE A 1 90 ? 13.762 6.714 -5.491 1.00 51.28 90 PHE A CA 1
ATOM 693 C C . PHE A 1 90 ? 13.349 7.168 -6.898 1.00 51.28 90 PHE A C 1
ATOM 695 O O . PHE A 1 90 ? 13.964 8.091 -7.427 1.00 51.28 90 PHE A O 1
ATOM 702 N N . LEU A 1 91 ? 12.358 6.539 -7.542 1.00 52.56 91 LEU A N 1
ATOM 703 C CA . LEU A 1 91 ? 12.145 6.757 -8.980 1.00 52.56 91 LEU A CA 1
ATOM 704 C C . LEU A 1 91 ? 11.179 7.868 -9.390 1.00 52.56 91 LEU A C 1
ATOM 706 O O . LEU A 1 91 ? 11.253 8.293 -10.543 1.00 52.56 91 LEU A O 1
ATOM 710 N N . ARG A 1 92 ? 10.271 8.334 -8.529 1.00 59.16 92 ARG A N 1
ATOM 711 C CA . ARG A 1 92 ? 9.390 9.465 -8.867 1.00 59.16 92 ARG A CA 1
ATOM 712 C C . ARG A 1 92 ? 9.113 10.307 -7.630 1.00 59.16 92 ARG A C 1
ATOM 714 O O . ARG A 1 92 ? 9.098 9.788 -6.519 1.00 59.16 92 ARG A O 1
ATOM 721 N N . GLU A 1 93 ? 8.888 11.599 -7.850 1.00 68.94 93 GLU A N 1
ATOM 722 C CA . GLU A 1 93 ? 8.470 12.546 -6.807 1.00 68.94 93 GLU A CA 1
ATOM 723 C C . GLU A 1 93 ? 7.126 12.156 -6.174 1.00 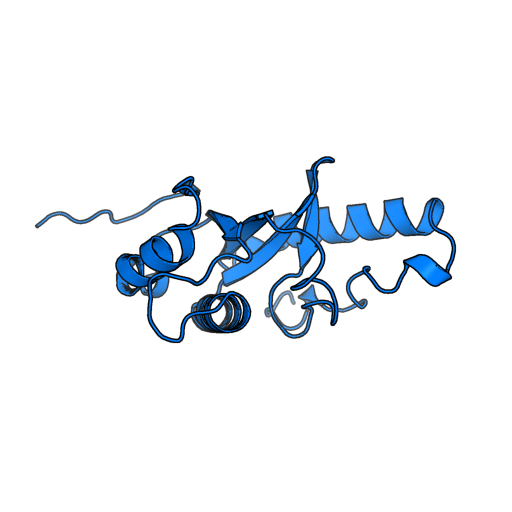68.94 93 GLU A C 1
ATOM 725 O O . GLU A 1 93 ? 6.876 12.534 -5.032 1.00 68.94 93 GLU A O 1
ATOM 730 N N . HIS A 1 94 ? 6.319 11.383 -6.907 1.00 76.31 94 HIS A N 1
ATOM 731 C CA . HIS A 1 94 ? 4.952 10.973 -6.606 1.00 76.31 94 HIS A CA 1
ATOM 732 C C . HIS A 1 94 ? 4.744 9.520 -7.066 1.00 76.31 94 HIS A C 1
ATOM 734 O O . HIS A 1 94 ? 5.083 9.180 -8.206 1.00 76.31 94 HIS A O 1
ATOM 740 N N . GLN A 1 95 ? 4.257 8.650 -6.180 1.00 84.06 95 GLN A N 1
ATOM 741 C CA . GLN A 1 95 ? 3.964 7.241 -6.463 1.00 84.06 95 GLN A CA 1
ATOM 742 C C . GLN A 1 95 ? 2.684 6.822 -5.754 1.00 84.06 95 GLN A C 1
ATOM 744 O O . GLN A 1 95 ? 2.587 6.993 -4.539 1.00 84.06 95 GLN A O 1
ATOM 749 N N . ASN A 1 96 ? 1.767 6.187 -6.478 1.00 90.69 96 ASN A N 1
ATOM 750 C CA . ASN A 1 96 ? 0.616 5.539 -5.865 1.00 90.69 96 ASN A CA 1
ATOM 751 C C . ASN A 1 96 ? 1.027 4.185 -5.296 1.00 90.69 96 ASN A C 1
ATOM 753 O O . ASN A 1 96 ? 1.802 3.429 -5.897 1.00 90.69 96 ASN A O 1
ATOM 757 N N . LEU A 1 97 ? 0.507 3.884 -4.113 1.00 93.25 97 LEU A N 1
ATOM 758 C CA . LEU A 1 97 ? 0.630 2.585 -3.489 1.00 93.25 97 LEU A CA 1
ATOM 759 C C . LEU A 1 97 ? -0.747 2.037 -3.177 1.00 93.25 97 LEU A C 1
ATOM 761 O O . LEU A 1 97 ? -1.548 2.695 -2.522 1.00 93.25 97 LEU A O 1
ATOM 765 N N . VAL A 1 98 ? -0.957 0.778 -3.537 1.00 95.75 98 VAL A N 1
ATOM 766 C CA . VAL A 1 98 ? -2.105 -0.002 -3.095 1.00 95.75 98 VAL A CA 1
ATOM 767 C C . VAL A 1 98 ? -1.658 -1.025 -2.063 1.00 95.75 98 VAL A C 1
ATOM 769 O O . VAL A 1 98 ? -0.706 -1.778 -2.266 1.00 95.75 98 VAL A O 1
ATOM 772 N N . CYS A 1 99 ? -2.339 -1.055 -0.927 1.00 96.06 99 CYS A N 1
ATOM 773 C CA . CYS A 1 99 ? -2.107 -2.000 0.149 1.00 96.06 99 CYS A CA 1
ATOM 774 C C . CYS A 1 99 ? -3.362 -2.819 0.399 1.00 96.06 99 CYS A C 1
ATOM 776 O O . CYS A 1 99 ? -4.461 -2.284 0.515 1.00 96.06 99 CYS A O 1
ATOM 778 N N . ALA A 1 100 ? -3.186 -4.123 0.550 1.00 96.62 100 ALA A N 1
ATOM 779 C CA . ALA A 1 100 ? -4.261 -5.045 0.856 1.00 96.62 100 ALA A CA 1
ATOM 780 C C . ALA A 1 100 ? -3.904 -5.869 2.086 1.00 96.62 100 ALA A C 1
ATOM 782 O O . ALA A 1 100 ? -2.748 -6.261 2.266 1.00 96.62 100 ALA A O 1
ATOM 783 N N . LEU A 1 101 ? -4.898 -6.164 2.922 1.00 95.50 101 LEU A N 1
ATOM 784 C CA . LEU A 1 101 ? -4.768 -7.201 3.940 1.00 95.50 101 LEU A CA 1
ATOM 785 C C . LEU A 1 101 ? -4.275 -8.497 3.284 1.00 95.50 101 LEU A C 1
ATOM 787 O O . LEU A 1 101 ? -4.675 -8.813 2.164 1.00 95.50 101 LEU A O 1
ATOM 791 N N . THR A 1 102 ? -3.443 -9.267 3.984 1.00 90.38 102 THR A N 1
ATOM 792 C CA . THR A 1 102 ? -2.840 -10.511 3.465 1.00 90.38 102 THR A CA 1
ATOM 793 C C . THR A 1 102 ? -3.848 -11.478 2.856 1.00 90.38 102 THR A C 1
ATOM 795 O O . THR A 1 102 ? -3.531 -12.130 1.871 1.00 90.38 102 THR A O 1
ATOM 798 N N . ASP A 1 103 ? -5.075 -11.516 3.373 1.00 90.94 103 ASP A N 1
ATOM 799 C CA . ASP A 1 103 ? -6.143 -12.398 2.885 1.00 90.94 103 ASP A CA 1
ATOM 800 C C . ASP A 1 103 ? -6.667 -11.976 1.491 1.00 90.94 103 ASP A C 1
ATOM 802 O O . ASP A 1 103 ? -7.258 -12.777 0.772 1.00 90.94 103 ASP A O 1
ATOM 806 N N . PHE A 1 104 ? -6.426 -10.722 1.092 1.00 92.81 104 PHE A N 1
ATOM 807 C CA . PHE A 1 104 ? -6.802 -10.130 -0.200 1.00 92.81 104 PHE A CA 1
ATOM 808 C C . PHE A 1 104 ? -5.594 -9.876 -1.112 1.00 92.81 104 PHE A C 1
ATOM 810 O O . PHE A 1 104 ? -5.75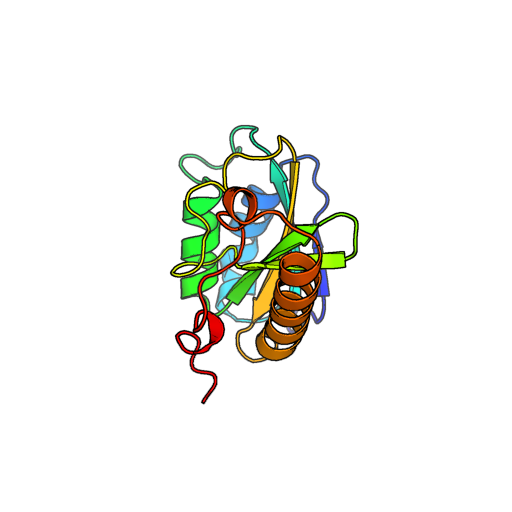3 -9.723 -2.324 1.00 92.81 104 PHE A O 1
ATOM 817 N N . ALA A 1 105 ? -4.379 -9.896 -0.558 1.00 89.12 105 ALA A N 1
ATOM 818 C CA . ALA A 1 105 ? -3.130 -9.737 -1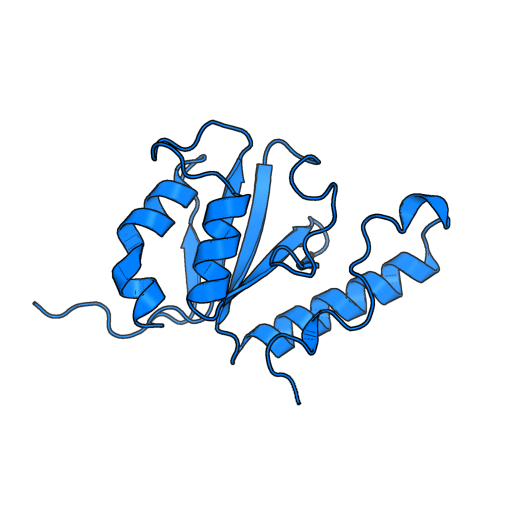.292 1.00 89.12 105 ALA A CA 1
ATOM 819 C C . ALA A 1 105 ? -2.924 -10.714 -2.475 1.00 89.12 105 ALA A C 1
ATOM 821 O O . ALA A 1 105 ? -2.309 -10.276 -3.449 1.00 89.12 105 ALA A O 1
ATOM 822 N N . PRO A 1 106 ? -3.421 -11.977 -2.484 1.00 90.69 106 PRO A N 1
ATOM 823 C CA . PRO A 1 106 ? -3.204 -12.890 -3.612 1.00 90.69 106 PRO A CA 1
ATOM 824 C C . PRO A 1 106 ? -3.655 -12.333 -4.969 1.00 90.69 106 PRO A C 1
ATOM 826 O O . PRO A 1 106 ? -2.998 -12.573 -5.981 1.00 90.69 106 PRO A O 1
ATOM 829 N N . ALA A 1 107 ? -4.735 -11.544 -5.002 1.00 91.06 107 ALA A N 1
ATOM 830 C CA . ALA A 1 107 ? -5.206 -10.912 -6.235 1.00 91.06 107 ALA A CA 1
ATOM 831 C C . ALA A 1 107 ? -4.191 -9.891 -6.782 1.00 91.06 107 ALA A C 1
ATOM 833 O O . ALA A 1 107 ? -3.920 -9.858 -7.980 1.00 91.06 107 ALA A O 1
ATOM 834 N N . PHE A 1 108 ? -3.579 -9.103 -5.897 1.00 91.38 108 PHE A N 1
ATOM 835 C CA . PHE A 1 108 ? -2.574 -8.099 -6.254 1.00 91.38 108 PHE A CA 1
ATOM 836 C C . PHE A 1 108 ? -1.250 -8.747 -6.671 1.00 91.38 108 PHE A C 1
ATOM 838 O O . PHE A 1 108 ? -0.615 -8.304 -7.627 1.00 91.38 108 PHE A O 1
ATOM 845 N N . TRP A 1 109 ? -0.873 -9.852 -6.024 1.00 88.12 109 TRP A N 1
ATOM 846 C CA . TRP A 1 109 ? 0.266 -10.666 -6.448 1.00 88.12 109 TRP A CA 1
ATOM 847 C C . TRP A 1 109 ? 0.077 -11.239 -7.851 1.00 88.12 109 TRP A C 1
ATOM 849 O O . TRP A 1 109 ? 1.002 -11.174 -8.653 1.00 88.12 109 TRP A O 1
ATOM 859 N N . HIS A 1 110 ? -1.126 -11.714 -8.185 1.00 88.12 110 HIS A N 1
ATOM 860 C CA . HIS A 1 110 ? -1.418 -12.207 -9.530 1.00 88.12 110 HIS A CA 1
ATOM 861 C C . HIS A 1 110 ? -1.232 -11.120 -10.603 1.00 88.12 110 HIS A C 1
ATOM 863 O O . HIS A 1 110 ? -0.632 -11.379 -11.647 1.00 88.12 110 HIS A O 1
ATOM 869 N N . ILE A 1 111 ? -1.688 -9.891 -10.329 1.00 87.62 111 ILE A N 1
ATOM 870 C CA . ILE A 1 111 ? -1.482 -8.733 -11.215 1.00 87.62 111 ILE A CA 1
ATOM 871 C C . ILE A 1 111 ? 0.013 -8.407 -11.338 1.00 87.62 111 ILE A C 1
ATOM 873 O O . ILE A 1 111 ? 0.523 -8.248 -12.447 1.00 87.62 111 ILE A O 1
ATOM 877 N N . SER A 1 112 ? 0.727 -8.355 -10.210 1.00 85.25 112 SER A N 1
ATOM 878 C CA . SER A 1 112 ? 2.172 -8.111 -10.180 1.00 85.25 112 SER A CA 1
ATOM 879 C C . SER A 1 112 ? 2.939 -9.135 -11.023 1.00 85.25 112 SER A C 1
ATOM 881 O O . SER A 1 112 ? 3.745 -8.762 -11.875 1.00 85.25 112 SER A O 1
ATOM 883 N N . ASP A 1 113 ? 2.663 -10.426 -10.846 1.00 82.38 113 ASP A N 1
ATOM 884 C CA . ASP A 1 113 ? 3.335 -11.502 -11.579 1.00 82.38 113 ASP A CA 1
ATOM 885 C C . ASP A 1 113 ? 3.044 -11.438 -13.086 1.00 82.38 113 ASP A C 1
ATOM 887 O O . ASP A 1 113 ? 3.953 -11.609 -13.905 1.00 82.38 113 ASP A O 1
ATOM 891 N N . ALA A 1 114 ? 1.799 -11.132 -13.467 1.00 81.44 114 ALA A N 1
ATOM 892 C CA . ALA A 1 114 ? 1.425 -10.936 -14.866 1.00 81.44 114 ALA A CA 1
ATOM 893 C C . ALA A 1 114 ? 2.201 -9.771 -15.506 1.00 81.44 114 ALA A C 1
ATOM 895 O O . ALA A 1 114 ? 2.680 -9.883 -16.637 1.00 81.44 114 ALA A O 1
ATOM 896 N N . CYS A 1 115 ? 2.392 -8.679 -14.766 1.00 79.69 115 CYS A N 1
ATOM 897 C CA . CYS A 1 115 ? 3.165 -7.527 -15.218 1.00 79.69 115 CYS A CA 1
ATOM 898 C C . CYS A 1 115 ? 4.657 -7.817 -15.367 1.00 79.69 115 CYS A C 1
ATOM 900 O O . CYS A 1 115 ? 5.282 -7.355 -16.328 1.00 79.69 115 CYS A O 1
ATOM 902 N N . VAL A 1 116 ? 5.229 -8.623 -14.470 1.00 70.06 116 VAL A N 1
ATOM 903 C CA . VAL A 1 116 ? 6.611 -9.099 -14.608 1.00 70.06 116 VAL A CA 1
ATOM 904 C C . VAL A 1 116 ? 6.762 -9.936 -15.867 1.00 70.06 116 VAL A C 1
ATOM 906 O O . VAL A 1 116 ? 7.650 -9.662 -16.674 1.00 70.06 116 VAL A O 1
ATOM 909 N N . ALA A 1 117 ? 5.867 -10.903 -16.071 1.00 67.81 117 ALA A N 1
ATOM 910 C CA . ALA A 1 117 ? 5.894 -11.766 -17.245 1.00 67.81 117 ALA A CA 1
ATOM 911 C C . ALA A 1 117 ? 5.783 -10.956 -18.548 1.00 67.81 117 ALA A C 1
ATOM 913 O O . ALA A 1 117 ? 6.560 -11.177 -19.475 1.00 67.81 117 ALA A O 1
ATOM 914 N N . ALA A 1 118 ? 4.879 -9.971 -18.605 1.00 66.81 118 ALA A N 1
ATOM 915 C CA . ALA A 1 118 ? 4.736 -9.083 -19.760 1.00 66.81 118 ALA A CA 1
ATOM 916 C C . ALA A 1 118 ? 5.989 -8.218 -19.997 1.00 66.81 118 ALA A C 1
ATOM 918 O O . ALA A 1 118 ? 6.419 -8.032 -21.136 1.00 66.81 118 ALA A O 1
ATOM 919 N N . SER A 1 119 ? 6.614 -7.722 -18.927 1.00 64.94 119 SER A N 1
ATOM 920 C CA . SER A 1 119 ? 7.811 -6.878 -19.014 1.00 64.94 119 SER A CA 1
ATOM 921 C C . SER A 1 119 ? 9.049 -7.663 -19.458 1.00 64.94 119 SER A C 1
ATOM 923 O O . SER A 1 119 ? 9.855 -7.153 -20.236 1.00 64.94 119 SER A O 1
ATOM 925 N N . GLU A 1 120 ? 9.204 -8.923 -19.035 1.00 61.56 120 GLU A N 1
ATOM 926 C CA . GLU A 1 120 ? 10.332 -9.776 -19.438 1.00 61.56 120 GLU A CA 1
ATOM 927 C C . GLU A 1 120 ? 10.383 -10.048 -20.949 1.00 61.56 120 GLU A C 1
ATOM 929 O O . GLU A 1 120 ? 11.481 -10.208 -21.494 1.00 61.56 120 GLU A O 1
ATOM 934 N N . VAL A 1 121 ? 9.223 -10.062 -21.618 1.00 60.50 121 VAL A N 1
ATOM 935 C CA . VAL A 1 121 ? 9.091 -10.271 -23.071 1.00 60.50 121 VAL A CA 1
ATOM 936 C C . VAL A 1 121 ? 9.576 -9.054 -23.869 1.00 60.50 121 VAL A C 1
ATOM 938 O O . VAL A 1 121 ? 10.062 -9.210 -24.990 1.00 60.50 121 VAL A O 1
ATOM 941 N N . HIS A 1 122 ? 9.498 -7.851 -23.293 1.00 54.97 122 HIS A N 1
ATOM 942 C CA . HIS A 1 122 ? 9.755 -6.596 -24.007 1.00 54.97 122 HIS A CA 1
ATOM 943 C C . HIS A 1 122 ? 10.974 -5.804 -23.503 1.00 54.97 122 HIS A C 1
ATOM 945 O O . HIS A 1 122 ? 11.407 -4.868 -24.175 1.00 54.97 122 HIS A O 1
ATOM 951 N N . MET A 1 123 ? 11.564 -6.164 -22.357 1.00 52.75 123 MET A N 1
ATOM 952 C CA . MET A 1 123 ? 12.690 -5.433 -21.768 1.00 52.75 123 MET A CA 1
ATOM 953 C C . MET A 1 123 ? 14.054 -6.083 -22.018 1.00 52.75 123 MET A C 1
ATOM 955 O O . MET A 1 123 ? 14.268 -7.274 -21.775 1.00 52.75 123 MET A O 1
ATOM 959 N N . ALA A 1 124 ? 15.026 -5.244 -22.394 1.00 51.16 124 ALA A N 1
ATOM 960 C CA . ALA A 1 124 ? 16.436 -5.610 -22.392 1.00 51.16 124 ALA A CA 1
ATOM 961 C C . ALA A 1 124 ? 16.886 -6.038 -20.973 1.00 51.16 124 ALA A C 1
ATOM 963 O O . ALA A 1 124 ? 16.454 -5.429 -19.990 1.00 51.16 124 ALA A O 1
ATOM 964 N N . PRO A 1 125 ? 17.784 -7.033 -20.833 1.00 54.94 125 PRO A N 1
ATOM 965 C CA . PRO A 1 125 ? 18.190 -7.592 -19.538 1.00 54.94 125 PRO A CA 1
ATOM 966 C C . PRO A 1 125 ? 18.670 -6.565 -18.500 1.00 54.94 125 PRO A C 1
ATOM 968 O O . PRO A 1 125 ? 18.431 -6.745 -17.310 1.00 54.94 125 PRO A O 1
ATOM 971 N N . ALA A 1 126 ? 19.296 -5.469 -18.942 1.00 52.97 126 ALA A N 1
ATOM 972 C CA . ALA A 1 126 ? 19.779 -4.392 -18.073 1.00 52.97 126 ALA A CA 1
ATOM 973 C C . ALA A 1 126 ? 18.656 -3.645 -17.323 1.00 52.97 126 ALA A C 1
ATOM 975 O O . ALA A 1 126 ? 18.911 -3.063 -16.274 1.00 52.97 126 ALA A O 1
ATOM 976 N N . ASN A 1 127 ? 17.415 -3.710 -17.815 1.00 54.03 127 ASN A N 1
ATOM 977 C CA . ASN A 1 127 ? 16.258 -3.034 -17.221 1.00 54.03 127 ASN A CA 1
ATOM 978 C C . ASN A 1 127 ? 15.435 -3.950 -16.300 1.00 54.03 127 ASN A C 1
ATOM 980 O O . ASN A 1 127 ? 14.387 -3.546 -15.807 1.00 54.03 127 ASN A O 1
ATOM 984 N N . ARG A 1 128 ? 15.891 -5.183 -16.041 1.00 60.84 128 ARG A N 1
ATOM 985 C CA . ARG A 1 128 ? 15.184 -6.147 -15.179 1.00 60.84 128 ARG A CA 1
ATOM 986 C C . ARG A 1 128 ? 15.418 -5.931 -13.682 1.00 60.84 128 ARG A C 1
ATOM 988 O O . ARG A 1 128 ? 14.803 -6.617 -12.876 1.00 60.84 128 ARG A O 1
ATOM 995 N N . SER A 1 129 ? 16.277 -4.985 -13.295 1.00 56.81 129 SER A N 1
ATOM 996 C CA . SER A 1 129 ? 16.587 -4.670 -11.889 1.00 56.81 129 SER A CA 1
ATOM 997 C C . SER A 1 129 ? 15.388 -4.148 -11.084 1.00 56.81 129 SER A C 1
ATOM 999 O O . SER A 1 129 ? 15.435 -4.163 -9.856 1.00 56.81 129 SER A O 1
ATOM 1001 N N . TRP A 1 130 ? 14.322 -3.719 -11.766 1.00 52.69 130 TRP A N 1
ATOM 1002 C CA . TRP A 1 130 ? 13.056 -3.271 -11.175 1.00 52.69 130 TRP A CA 1
ATOM 1003 C C . TRP A 1 130 ? 12.055 -4.403 -10.939 1.00 52.69 130 TRP A C 1
ATOM 1005 O O . TRP A 1 130 ? 11.077 -4.202 -10.224 1.00 52.69 130 TRP A O 1
ATOM 1015 N N . LEU A 1 131 ? 12.270 -5.578 -11.542 1.00 57.84 131 LEU A N 1
ATOM 1016 C CA . LEU A 1 131 ? 11.342 -6.691 -11.397 1.00 57.84 131 LEU A CA 1
ATOM 1017 C C . LEU A 1 131 ? 11.489 -7.291 -9.992 1.00 57.84 131 LEU A C 1
ATOM 1019 O O . LEU A 1 131 ? 12.618 -7.517 -9.535 1.00 57.84 131 LEU A O 1
ATOM 1023 N N . PRO A 1 132 ? 10.378 -7.576 -9.293 1.00 57.62 132 PRO A N 1
ATOM 1024 C CA . PRO A 1 132 ? 10.435 -8.315 -8.046 1.00 57.62 132 PRO A CA 1
ATOM 1025 C C . PRO A 1 132 ? 11.118 -9.666 -8.259 1.00 57.62 132 PRO A C 1
ATOM 1027 O O . PRO A 1 132 ? 10.968 -10.328 -9.289 1.00 57.62 132 PRO A O 1
ATOM 1030 N N . LYS A 1 133 ? 11.893 -10.089 -7.259 1.00 60.19 133 LYS A N 1
ATOM 1031 C CA . LYS A 1 133 ? 12.523 -11.410 -7.277 1.00 60.19 133 LYS A CA 1
ATOM 1032 C C . LYS A 1 133 ? 11.432 -12.486 -7.233 1.00 60.19 133 LYS A C 1
ATOM 1034 O O . LYS A 1 133 ? 10.460 -12.361 -6.489 1.00 60.19 133 LYS A O 1
ATOM 1039 N N . LYS A 1 134 ? 11.609 -13.571 -7.996 1.00 58.47 134 LYS A N 1
ATOM 1040 C CA . LYS A 1 134 ? 10.739 -14.757 -7.900 1.00 58.47 134 LYS A CA 1
ATOM 1041 C C . LYS A 1 134 ? 10.666 -15.244 -6.444 1.00 58.47 134 LYS A C 1
ATOM 1043 O O . LYS A 1 134 ? 11.696 -15.295 -5.777 1.00 58.47 134 LYS A O 1
ATOM 1048 N N . GLY A 1 135 ? 9.470 -15.626 -5.985 1.00 59.94 135 GLY A N 1
ATOM 1049 C CA . GLY A 1 135 ? 9.235 -16.128 -4.619 1.00 59.94 135 GLY A CA 1
ATOM 1050 C C . GLY A 1 135 ? 8.820 -15.063 -3.598 1.00 59.94 135 GLY A C 1
ATOM 1051 O O . GLY A 1 135 ? 8.714 -15.348 -2.416 1.00 59.94 135 GLY A O 1
ATOM 1052 N N . CYS A 1 136 ? 8.547 -13.839 -4.038 1.00 65.19 136 CYS A N 1
ATOM 1053 C CA . CYS A 1 136 ? 8.189 -12.737 -3.152 1.00 65.19 136 CYS A CA 1
ATOM 1054 C C . CYS A 1 136 ? 6.844 -12.881 -2.413 1.00 65.19 136 CYS A C 1
ATOM 1056 O O . CYS A 1 136 ? 6.679 -12.349 -1.317 1.00 65.19 136 CYS A O 1
ATOM 1058 N N . GLY A 1 137 ? 5.893 -13.622 -2.984 1.00 57.94 137 GLY A N 1
ATOM 1059 C CA . GLY A 1 137 ? 4.582 -13.846 -2.374 1.00 57.94 137 GLY A CA 1
ATOM 1060 C C . GLY A 1 137 ? 4.551 -14.931 -1.287 1.00 57.94 137 GLY A C 1
ATOM 1061 O O . GLY A 1 137 ? 3.682 -14.892 -0.418 1.00 57.94 137 GLY A O 1
ATOM 1062 N N . SER A 1 138 ? 5.484 -15.890 -1.291 1.00 58.00 138 SER A N 1
ATOM 1063 C CA . SER A 1 138 ? 5.427 -17.047 -0.379 1.00 58.00 138 SER A CA 1
ATOM 1064 C C . SER A 1 138 ? 5.692 -16.683 1.085 1.00 58.00 138 SER A C 1
ATOM 1066 O O . SER A 1 138 ? 5.145 -17.322 1.980 1.00 58.00 138 SER A O 1
ATOM 1068 N N . ASP A 1 139 ? 6.450 -15.613 1.340 1.00 57.34 139 ASP A N 1
ATOM 1069 C CA . ASP A 1 139 ? 6.763 -15.141 2.699 1.00 57.34 139 ASP A CA 1
ATOM 1070 C C . ASP A 1 139 ? 5.561 -14.487 3.407 1.00 57.34 139 ASP A C 1
ATOM 1072 O O . ASP A 1 139 ? 5.589 -14.278 4.618 1.00 57.34 139 ASP A O 1
ATOM 1076 N N . PHE A 1 140 ? 4.475 -14.212 2.676 1.00 57.75 140 PHE A N 1
ATOM 1077 C CA . PHE A 1 140 ? 3.207 -13.732 3.235 1.00 57.75 140 PHE A CA 1
ATOM 1078 C C . PHE A 1 140 ? 2.253 -14.870 3.638 1.00 57.75 140 PHE A C 1
ATOM 1080 O O . PHE A 1 140 ? 1.086 -14.614 3.929 1.00 57.75 140 PHE A O 1
ATOM 1087 N N . GLY A 1 141 ? 2.729 -16.120 3.673 1.00 48.16 141 GLY A N 1
ATOM 1088 C CA . GLY A 1 141 ? 1.919 -17.272 4.079 1.00 48.16 141 GLY A CA 1
ATOM 1089 C C . GLY A 1 141 ? 0.945 -17.759 3.005 1.00 48.16 141 GLY A C 1
ATOM 1090 O O . GLY A 1 141 ? -0.039 -18.414 3.331 1.00 48.16 141 GLY A O 1
ATOM 1091 N N . MET A 1 142 ? 1.211 -17.451 1.731 1.00 47.69 142 MET A N 1
ATOM 1092 C CA . MET A 1 142 ? 0.474 -18.013 0.597 1.00 47.69 142 MET A CA 1
ATOM 1093 C C . MET A 1 142 ? 0.982 -19.433 0.308 1.00 47.69 142 MET A C 1
ATOM 1095 O O . MET A 1 142 ? 1.834 -19.633 -0.561 1.00 47.69 142 MET A O 1
ATOM 1099 N N . GLY A 1 143 ? 0.500 -20.393 1.098 1.00 35.91 143 GLY A N 1
ATOM 1100 C CA . GLY A 1 143 ? 0.669 -21.836 0.909 1.00 35.91 143 GLY A CA 1
ATOM 1101 C C . GLY A 1 143 ? -0.675 -22.540 0.836 1.00 35.91 143 GLY A C 1
ATOM 1102 O O . GLY A 1 143 ? -1.614 -22.068 1.514 1.00 35.91 143 GLY A O 1
#

Secondary structure (DSSP, 8-state):
------EEEEE---TT-HHHHHHHTHHHHHTT-EEEEEEEEESSPPSSTT--HHHHHHHHHHTTEEEEEE-TTS-EEE-STTS--TTGGGS-SEEEEEEEETTTHHHHHHHHHHHHHHHHHHS-GGGGGGSPPTTTTGGGT--

Foldseek 3Di:
DDDQQAAAEEEDDDPAQQLVVLVVCVVVLLSVRYFKYKDKHFPDDHPDPPDHPLNSLASSVVSQKWKWWADPVRATATCHPPFNQPCNSPDDRMIMMMIGHLVPCVVNVVRNVVVLVVCVVPDDPVPCSRRTDPPGSVVSVPD

pLDDT: mean 79.52, std 15.6, range [35.91, 97.5]

Sequence (143 aa):
QQGISHVDLAMFDAEGWDLAILDGMNNTLAERRVKVFEFESTAKLSPVPGMDLERALMRLHRLGYACFFEYDNGCLAPASKPCLPPHAAFLREHQNLVCALTDFAPAFWHISDACVAASEVHMAPANRSWLPKKGCGSDFGMG